Protein AF-A0A4U0H726-F1 (afdb_monomer)

Nearest PDB structures (foldseek):
  2csf-assembly1_A  TM=5.104E-01  e=1.351E+00  Homo sapiens
  1wh6-assembly1_A  TM=4.623E-01  e=2.780E+00  Homo sapiens
  5bu2-assembly1_A  TM=2.686E-01  e=1.678E+00  Legionella pneumophila subsp. pneumop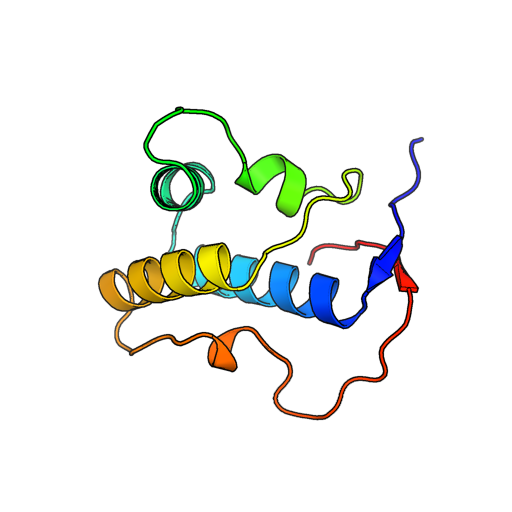hila ATCC 43290
  5bu2-assembly4_D  TM=2.681E-01  e=2.083E+00  Legionella pneumophila subsp. pneumophila ATCC 43290

Foldseek 3Di:
DQFFFWDKPFQLQLLQLLVVLCVVLVHDLQNLVCQQPVPDSDSPNCLCLDRHHHDGDDQVSLQSSQVVSCVRDPDRGDSVSRGDPDDDPIDTDRNDHD

pLDDT: mean 91.69, std 6.98, range [62.59, 97.06]

Solvent-accessible surface area (backbone atoms only — not comparable to full-atom values): 5780 Å² total; per-residue (Å²): 133,86,70,62,38,71,38,45,42,61,56,48,46,29,52,35,42,51,51,51,54,35,55,74,65,70,52,52,64,62,64,53,15,44,64,68,37,73,90,45,96,57,68,58,41,56,42,43,75,31,38,73,42,89,49,70,84,50,71,71,48,40,44,48,48,16,54,52,46,30,77,67,49,97,51,90,49,49,60,71,76,39,49,76,94,55,94,70,80,80,44,79,34,70,38,74,81,114

Secondary structure (DSSP, 8-state):
-PPPPEEEHHHHHHHHHHHHHHHHTT--HHHHHHHH-TT----SHHHHT-TT------HHHHHHHHHHHHHHSSS---GGGGS-SS-PPP-EEE----

Sequence (98 aa):
MRLPIKISSIDLYIINTVRAIRKELKLTQRDVSKVLNPLTDNNILGPIESRYNKETYNDEQLNKVAHLFTKKGNKEYTLKDFYPNKSLTEEFVEKIII

Radius of gyration: 13.28 Å; Cα contacts (8 Å, |Δi|>4): 130; chains: 1; bounding box: 24×36×38 Å

Structure (mmCIF, N/CA/C/O backbone):
data_AF-A0A4U0H726-F1
#
_entry.id   AF-A0A4U0H726-F1
#
loop_
_atom_site.group_PDB
_atom_site.id
_atom_site.type_symbol
_atom_site.label_atom_id
_atom_site.label_alt_id
_atom_site.label_comp_id
_atom_site.label_asym_id
_atom_site.label_entity_id
_atom_site.label_seq_id
_atom_site.pdbx_PDB_ins_code
_atom_site.Cartn_x
_atom_site.Cartn_y
_atom_site.Cartn_z
_atom_site.occupancy
_atom_site.B_iso_or_equiv
_atom_site.auth_seq_id
_atom_site.auth_comp_id
_atom_site.auth_asym_id
_atom_site.auth_atom_id
_atom_site.pdbx_PDB_model_num
ATOM 1 N N . MET A 1 1 ? 3.916 6.111 -26.681 1.00 66.50 1 MET A N 1
ATOM 2 C CA . MET A 1 1 ? 3.239 5.817 -25.395 1.00 66.50 1 MET A CA 1
ATOM 3 C C . MET A 1 1 ? 4.291 5.365 -24.394 1.00 66.50 1 MET A C 1
ATOM 5 O O . MET A 1 1 ? 5.200 4.654 -24.800 1.00 66.50 1 MET A O 1
ATOM 9 N N . ARG A 1 2 ? 4.223 5.805 -23.132 1.00 83.75 2 ARG A N 1
ATOM 10 C CA . ARG A 1 2 ? 5.151 5.344 -22.085 1.00 83.75 2 ARG A CA 1
ATOM 11 C C . ARG A 1 2 ? 4.724 3.943 -21.640 1.00 83.75 2 ARG A C 1
ATOM 13 O O . ARG A 1 2 ? 3.534 3.729 -21.428 1.00 83.75 2 ARG A O 1
ATOM 20 N N . LEU A 1 3 ? 5.665 3.008 -21.536 1.00 87.88 3 LEU A N 1
ATOM 21 C CA . LEU A 1 3 ? 5.379 1.657 -21.048 1.00 87.88 3 LEU A CA 1
ATOM 22 C C . LEU A 1 3 ? 5.246 1.656 -19.514 1.00 87.88 3 LEU A C 1
ATOM 24 O O . LEU A 1 3 ? 5.889 2.488 -18.859 1.00 87.88 3 LEU A O 1
ATOM 28 N N . PRO A 1 4 ? 4.418 0.766 -18.933 1.00 91.81 4 PRO A N 1
ATOM 29 C CA . PRO A 1 4 ? 4.416 0.530 -17.496 1.00 91.81 4 PRO A CA 1
ATOM 30 C C . PRO A 1 4 ? 5.804 0.114 -17.013 1.00 91.81 4 PRO A C 1
ATOM 32 O O . PRO A 1 4 ? 6.554 -0.559 -17.721 1.00 91.81 4 PRO A O 1
ATOM 35 N N . ILE A 1 5 ? 6.145 0.511 -15.794 1.00 95.50 5 ILE A N 1
ATOM 36 C CA . ILE A 1 5 ? 7.363 0.019 -15.154 1.00 95.50 5 ILE A CA 1
ATOM 37 C C . ILE A 1 5 ? 7.145 -1.395 -14.605 1.00 95.50 5 ILE A C 1
ATOM 39 O O . ILE A 1 5 ? 6.004 -1.808 -14.384 1.00 95.50 5 ILE A O 1
ATOM 43 N N . LYS A 1 6 ? 8.238 -2.114 -14.341 1.00 96.31 6 LYS A N 1
ATOM 44 C CA . LYS A 1 6 ? 8.190 -3.401 -13.644 1.00 96.31 6 LYS A CA 1
ATOM 45 C C . LYS A 1 6 ? 8.514 -3.233 -12.159 1.00 96.31 6 LYS A C 1
ATOM 47 O O . LYS A 1 6 ? 9.459 -2.519 -11.831 1.00 96.31 6 LYS A O 1
ATOM 52 N N . ILE A 1 7 ? 7.743 -3.884 -11.292 1.00 96.06 7 ILE A N 1
ATOM 53 C CA . ILE A 1 7 ? 7.932 -3.930 -9.830 1.00 96.06 7 ILE A CA 1
ATOM 54 C C . ILE A 1 7 ? 7.754 -5.366 -9.325 1.00 96.06 7 ILE A C 1
ATOM 56 O O . ILE A 1 7 ? 7.284 -6.213 -10.084 1.00 96.06 7 ILE A O 1
ATOM 60 N N . SER A 1 8 ? 8.106 -5.637 -8.066 1.00 95.75 8 SER A N 1
ATOM 61 C CA . SER A 1 8 ? 7.832 -6.941 -7.454 1.00 95.75 8 SER A CA 1
ATOM 62 C C . SER A 1 8 ? 6.330 -7.247 -7.489 1.00 95.75 8 SER A C 1
ATOM 64 O O . SER A 1 8 ? 5.488 -6.369 -7.273 1.00 95.75 8 SER A O 1
ATOM 66 N N . SER A 1 9 ? 5.981 -8.502 -7.757 1.00 95.44 9 SER A N 1
ATOM 67 C CA . SER A 1 9 ? 4.611 -9.016 -7.700 1.00 95.44 9 SER A CA 1
ATOM 68 C C . SER A 1 9 ? 3.978 -8.792 -6.323 1.00 95.44 9 SER A C 1
ATOM 70 O O . SER A 1 9 ? 2.781 -8.513 -6.234 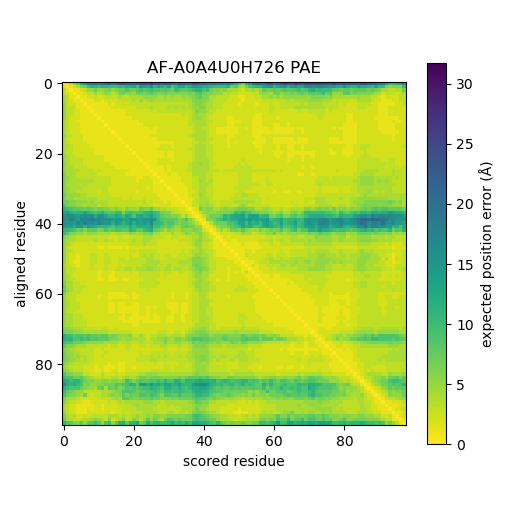1.00 95.44 9 SER A O 1
ATOM 72 N N . ILE A 1 10 ? 4.789 -8.816 -5.259 1.00 95.44 10 ILE A N 1
ATOM 73 C CA . ILE A 1 10 ? 4.372 -8.508 -3.887 1.00 95.44 10 ILE A CA 1
ATOM 74 C C . ILE A 1 10 ? 4.035 -7.020 -3.752 1.00 95.44 10 ILE A C 1
ATOM 76 O O . ILE A 1 10 ? 2.960 -6.683 -3.260 1.00 95.44 10 ILE A O 1
ATOM 80 N N . ASP A 1 11 ? 4.893 -6.127 -4.249 1.00 96.19 11 ASP A N 1
ATOM 81 C CA . ASP A 1 11 ? 4.626 -4.683 -4.229 1.00 96.19 11 ASP A CA 1
ATOM 82 C C . ASP A 1 11 ? 3.349 -4.336 -5.000 1.00 96.19 11 ASP A C 1
ATOM 84 O O . ASP A 1 11 ? 2.532 -3.533 -4.542 1.00 96.19 11 ASP A O 1
ATOM 88 N N . LEU A 1 12 ? 3.144 -4.957 -6.167 1.00 96.12 12 LEU A N 1
ATOM 89 C CA . LEU A 1 12 ? 1.928 -4.755 -6.949 1.00 96.12 12 LEU A CA 1
ATOM 90 C C . LEU A 1 12 ? 0.687 -5.226 -6.184 1.00 96.12 12 LEU A C 1
ATOM 92 O O . LEU A 1 12 ? -0.327 -4.523 -6.167 1.00 96.12 12 LEU A O 1
ATOM 96 N N . TYR A 1 13 ? 0.772 -6.389 -5.533 1.00 96.12 13 TYR A N 1
ATOM 97 C CA . TYR A 1 13 ? -0.299 -6.908 -4.688 1.00 96.12 13 TYR A CA 1
ATOM 98 C C . TYR A 1 13 ? -0.638 -5.934 -3.557 1.00 96.12 13 TYR A C 1
ATOM 100 O O . TYR A 1 13 ? -1.811 -5.611 -3.358 1.00 96.12 13 TYR A O 1
ATOM 108 N N . ILE A 1 14 ? 0.375 -5.419 -2.855 1.00 96.69 14 ILE A N 1
ATOM 109 C CA . ILE A 1 14 ? 0.202 -4.453 -1.764 1.00 96.69 14 ILE A CA 1
ATOM 110 C C . ILE A 1 14 ? -0.489 -3.190 -2.283 1.00 96.69 14 ILE A C 1
ATOM 112 O O . ILE A 1 14 ? -1.482 -2.751 -1.703 1.00 96.69 14 ILE A O 1
ATOM 116 N N . ILE A 1 15 ? -0.022 -2.623 -3.401 1.00 96.75 15 ILE A N 1
ATOM 117 C CA . ILE A 1 15 ? -0.607 -1.407 -3.986 1.00 96.75 15 ILE A CA 1
ATOM 118 C C . ILE A 1 15 ? -2.080 -1.621 -4.341 1.00 96.75 15 ILE A C 1
ATOM 120 O O . ILE A 1 15 ? -2.923 -0.790 -3.992 1.00 96.75 15 ILE A O 1
ATOM 124 N N . ASN A 1 16 ? -2.404 -2.738 -4.995 1.00 96.44 16 ASN A N 1
ATOM 125 C CA . ASN A 1 16 ? -3.780 -3.064 -5.367 1.00 96.44 16 ASN A CA 1
ATOM 126 C C . ASN A 1 16 ? -4.662 -3.294 -4.134 1.00 96.44 16 ASN A C 1
ATOM 128 O O . ASN A 1 16 ? -5.785 -2.792 -4.081 1.00 96.44 16 ASN A O 1
ATOM 132 N N . THR A 1 17 ? -4.140 -3.970 -3.111 1.00 96.44 17 THR A N 1
ATOM 133 C CA . THR A 1 17 ? -4.866 -4.239 -1.862 1.00 96.44 17 THR A CA 1
ATOM 134 C C . THR A 1 17 ? -5.161 -2.949 -1.101 1.00 96.44 17 THR A C 1
ATOM 136 O O . THR A 1 17 ? -6.311 -2.681 -0.746 1.00 96.44 17 THR A O 1
ATOM 139 N N . VAL A 1 18 ? -4.156 -2.086 -0.920 1.00 96.44 18 VAL A N 1
ATOM 140 C CA . VAL A 1 18 ? -4.331 -0.784 -0.261 1.00 96.44 18 VAL A CA 1
ATOM 141 C C . VAL A 1 18 ? -5.326 0.086 -1.031 1.00 96.44 18 VAL A C 1
ATOM 143 O O . VAL A 1 18 ? -6.209 0.696 -0.424 1.00 96.44 18 VAL A O 1
ATOM 146 N N . ARG A 1 19 ? -5.234 0.124 -2.365 1.00 96.12 19 ARG A N 1
ATOM 147 C CA . ARG A 1 19 ? -6.163 0.875 -3.219 1.00 96.12 19 ARG A CA 1
ATOM 148 C C . ARG A 1 19 ? -7.597 0.361 -3.103 1.00 96.12 19 ARG A C 1
ATOM 150 O O . ARG A 1 19 ? -8.507 1.185 -2.999 1.00 96.12 19 ARG A O 1
ATOM 157 N N . ALA A 1 20 ? -7.802 -0.954 -3.111 1.00 95.75 20 ALA A N 1
ATOM 158 C CA . ALA A 1 20 ? -9.123 -1.562 -2.984 1.00 95.75 20 ALA A CA 1
ATOM 159 C C . ALA A 1 20 ? -9.788 -1.172 -1.655 1.00 95.75 20 ALA A C 1
ATOM 161 O O . ALA A 1 20 ? -10.876 -0.595 -1.662 1.00 95.75 20 ALA A O 1
ATOM 162 N N . ILE A 1 21 ? -9.082 -1.357 -0.533 1.00 96.06 21 ILE A N 1
ATOM 163 C CA . ILE A 1 21 ? -9.580 -0.989 0.803 1.00 96.06 21 ILE A CA 1
ATOM 164 C C . ILE A 1 21 ? -9.844 0.520 0.885 1.00 96.06 21 ILE A C 1
ATOM 166 O O . ILE A 1 21 ? -10.887 0.960 1.365 1.00 96.06 21 ILE A O 1
ATOM 170 N N . ARG A 1 22 ? -8.932 1.349 0.359 1.00 95.50 22 ARG A N 1
ATOM 171 C CA . ARG A 1 22 ? -9.103 2.809 0.318 1.00 95.50 22 ARG A CA 1
ATOM 172 C C . ARG A 1 22 ? -10.393 3.209 -0.401 1.00 95.50 22 ARG A C 1
ATOM 174 O O . ARG A 1 22 ? -11.087 4.122 0.048 1.00 95.50 22 ARG A O 1
ATOM 181 N N . LYS A 1 23 ? -10.702 2.557 -1.526 1.00 95.50 23 LYS A N 1
ATOM 182 C CA . LYS A 1 23 ? -11.922 2.803 -2.305 1.00 95.50 23 LYS A CA 1
ATOM 183 C C . LYS A 1 23 ? -13.173 2.331 -1.567 1.00 95.50 23 LYS A C 1
ATOM 185 O O . LYS A 1 23 ? -14.152 3.073 -1.560 1.00 95.50 23 LYS A O 1
ATOM 190 N N . GLU A 1 24 ? -13.121 1.175 -0.909 1.00 96.00 24 GLU A N 1
ATOM 191 C CA . GLU A 1 24 ? -14.205 0.657 -0.064 1.00 96.00 24 GLU A CA 1
ATOM 192 C C . GLU A 1 24 ? -14.542 1.625 1.082 1.00 96.00 24 GLU A C 1
ATOM 194 O O . GLU A 1 24 ? -15.701 1.988 1.280 1.00 96.00 24 GLU A O 1
ATOM 199 N N . LEU A 1 25 ? -13.516 2.153 1.756 1.00 95.94 25 LEU A N 1
ATOM 200 C CA . LEU A 1 25 ? -13.648 3.145 2.828 1.00 95.94 25 LEU A CA 1
ATOM 201 C C . LEU A 1 25 ? -13.945 4.571 2.325 1.00 95.94 25 LEU A C 1
ATOM 203 O O . LEU A 1 25 ? -13.983 5.509 3.121 1.00 95.94 25 LEU A O 1
ATOM 207 N N . LYS A 1 26 ? -14.145 4.757 1.011 1.00 96.38 26 LYS A N 1
ATOM 208 C CA . LYS A 1 26 ? -14.413 6.053 0.358 1.00 96.38 26 LYS A CA 1
ATOM 209 C C . LYS A 1 26 ? -13.362 7.131 0.666 1.00 96.38 26 LYS A C 1
ATOM 211 O O . LYS A 1 26 ? -13.673 8.320 0.691 1.00 96.38 26 LYS A O 1
ATOM 216 N N . LEU A 1 27 ? -12.107 6.726 0.865 1.00 94.56 27 LEU A N 1
ATOM 217 C CA . LEU A 1 27 ? -10.989 7.627 1.137 1.00 94.56 27 LEU A CA 1
ATOM 218 C C . LEU A 1 27 ? -10.365 8.142 -0.166 1.00 94.56 27 LEU A C 1
ATOM 220 O O . LEU A 1 27 ? -10.107 7.398 -1.125 1.00 94.56 27 LEU A O 1
ATOM 224 N N . THR A 1 28 ? -10.077 9.439 -0.206 1.00 92.75 28 THR A N 1
ATOM 225 C CA . THR A 1 28 ? -9.392 10.056 -1.343 1.00 92.75 28 THR A CA 1
ATOM 226 C C . THR A 1 28 ? -7.893 9.763 -1.301 1.00 92.75 28 THR A C 1
ATOM 228 O O . THR A 1 28 ? -7.337 9.364 -0.276 1.00 92.75 28 THR A O 1
ATOM 231 N N . GLN A 1 29 ? -7.199 9.990 -2.420 1.00 91.00 29 GLN A N 1
ATOM 232 C CA . GLN A 1 29 ? -5.737 9.898 -2.417 1.00 91.00 29 GLN A CA 1
ATOM 233 C C . GLN A 1 29 ? -5.091 10.940 -1.485 1.00 91.00 29 GLN A C 1
ATOM 235 O O . GLN A 1 29 ? -4.030 10.693 -0.909 1.00 91.00 29 GLN A O 1
ATOM 240 N N . ARG A 1 30 ? -5.751 12.092 -1.305 1.00 90.31 30 ARG A N 1
ATOM 241 C CA . ARG A 1 30 ? -5.293 13.164 -0.418 1.00 90.31 30 ARG A CA 1
ATOM 242 C C . ARG A 1 30 ? -5.378 12.759 1.050 1.00 90.31 30 ARG A C 1
ATOM 244 O O . ARG A 1 30 ? -4.448 13.044 1.795 1.00 90.31 30 ARG A O 1
ATOM 251 N N . ASP A 1 31 ? -6.442 12.065 1.450 1.00 91.81 31 ASP A N 1
ATOM 252 C CA . ASP A 1 31 ? -6.614 11.609 2.838 1.00 91.81 31 ASP A CA 1
ATOM 253 C C . ASP A 1 31 ? -5.477 10.681 3.264 1.00 91.81 31 ASP A C 1
ATOM 255 O O . ASP A 1 31 ? -4.904 10.846 4.339 1.00 91.81 31 ASP A O 1
ATOM 259 N N . VAL A 1 32 ? -5.098 9.752 2.385 1.00 92.88 32 VAL A N 1
ATOM 260 C CA . VAL A 1 32 ? -3.974 8.846 2.641 1.00 92.88 32 VAL A CA 1
ATOM 261 C C . VAL A 1 32 ? -2.638 9.586 2.569 1.00 92.88 32 VAL A C 1
ATOM 263 O O . VAL A 1 32 ? -1.805 9.411 3.454 1.00 92.88 32 VAL A O 1
ATOM 266 N N . SER A 1 33 ? -2.440 10.467 1.581 1.00 91.75 33 SER A N 1
ATOM 267 C CA . SER A 1 33 ? -1.189 11.235 1.447 1.00 91.75 33 SER A CA 1
ATOM 268 C C . SER A 1 33 ? -0.885 12.081 2.689 1.00 91.75 33 SER A C 1
ATOM 270 O O . SER A 1 33 ? 0.255 12.085 3.147 1.00 91.75 33 SER A O 1
ATOM 272 N N . LYS A 1 34 ? -1.905 12.710 3.293 1.00 90.31 34 LYS A N 1
ATOM 273 C CA . LYS A 1 34 ? -1.768 13.485 4.541 1.00 90.31 34 LYS A CA 1
ATOM 274 C C . LYS A 1 34 ? -1.255 12.654 5.715 1.00 90.31 34 LYS A C 1
ATOM 276 O O . LYS A 1 34 ? -0.540 13.173 6.564 1.00 90.31 34 LYS A O 1
ATOM 281 N N . VAL A 1 35 ? -1.632 11.379 5.782 1.00 90.88 35 VAL A N 1
ATOM 282 C CA . VAL A 1 35 ? -1.187 10.476 6.851 1.00 90.88 35 VAL A CA 1
ATOM 283 C C . VAL A 1 35 ? 0.221 9.945 6.578 1.00 90.88 35 VAL A C 1
ATOM 285 O O . VAL A 1 35 ? 0.998 9.764 7.513 1.00 90.88 35 VAL A O 1
ATOM 288 N N . LEU A 1 36 ? 0.578 9.734 5.309 1.00 89.56 36 LEU A N 1
ATOM 289 C CA . LEU A 1 36 ? 1.917 9.284 4.924 1.00 89.56 36 LEU A CA 1
ATOM 290 C C . LEU A 1 36 ? 2.984 10.366 5.121 1.00 89.56 36 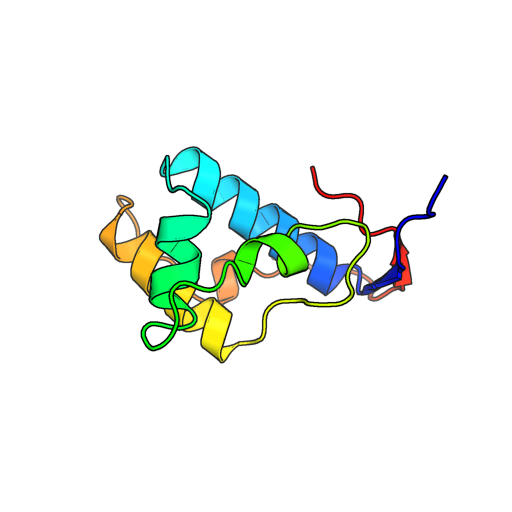LEU A C 1
ATOM 292 O O . LEU A 1 36 ? 4.085 10.053 5.572 1.00 89.56 36 LEU A O 1
ATOM 296 N N . ASN A 1 37 ? 2.661 11.622 4.808 1.00 85.19 37 ASN A N 1
ATOM 297 C CA . ASN A 1 37 ? 3.545 12.759 5.038 1.00 85.19 37 ASN A CA 1
ATOM 298 C C . ASN A 1 37 ? 2.745 13.999 5.471 1.00 85.19 37 ASN A C 1
ATOM 300 O O . ASN A 1 37 ? 2.297 14.771 4.623 1.00 85.19 37 ASN A O 1
ATOM 304 N N . PRO A 1 38 ? 2.583 14.225 6.785 1.00 74.50 38 PRO A N 1
ATOM 305 C CA . PRO A 1 38 ? 1.801 15.347 7.299 1.00 74.50 38 PRO A CA 1
ATOM 306 C C . PRO A 1 38 ? 2.481 16.710 7.107 1.00 74.50 38 PRO A C 1
ATOM 308 O O . PRO A 1 38 ? 1.822 17.737 7.239 1.00 74.50 38 PRO A O 1
ATOM 311 N N . LEU A 1 39 ? 3.785 16.737 6.803 1.00 70.44 39 LEU A N 1
ATOM 312 C CA . LEU A 1 39 ? 4.573 17.970 6.699 1.00 70.44 39 LEU A CA 1
ATOM 313 C C . LEU A 1 39 ? 4.479 18.634 5.320 1.00 70.44 39 LEU A C 1
ATOM 315 O O . LEU A 1 39 ? 4.906 19.774 5.158 1.00 70.44 39 LEU A O 1
ATOM 319 N N . THR A 1 40 ? 3.931 17.942 4.319 1.00 62.59 40 THR A N 1
ATOM 320 C CA . THR A 1 40 ? 3.804 18.466 2.954 1.00 62.59 40 THR A CA 1
ATOM 321 C C . THR A 1 40 ? 2.447 18.087 2.372 1.00 62.59 40 THR A C 1
ATOM 323 O O . THR A 1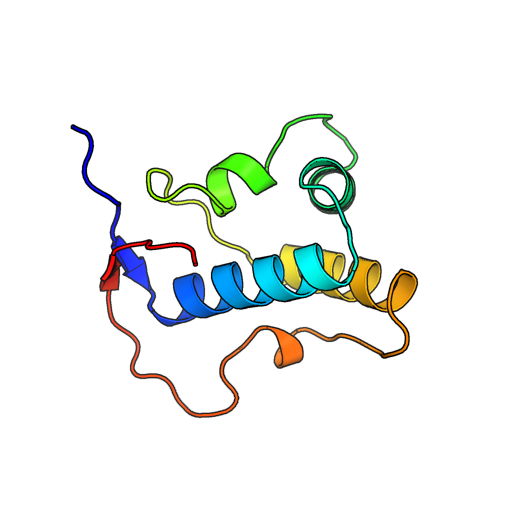 40 ? 2.078 16.920 2.433 1.00 62.59 40 THR A O 1
ATOM 326 N N . ASP A 1 41 ? 1.743 19.008 1.706 1.00 65.19 41 ASP A N 1
ATOM 327 C CA . ASP A 1 41 ? 0.500 18.694 0.960 1.00 65.19 41 ASP A CA 1
ATOM 328 C C . ASP A 1 41 ? 0.801 17.984 -0.387 1.00 65.19 41 ASP A C 1
ATOM 330 O O . ASP A 1 41 ? 0.016 18.023 -1.334 1.00 65.19 41 ASP A O 1
ATOM 334 N N . ASN A 1 42 ? 1.972 17.341 -0.493 1.00 74.50 42 ASN A N 1
ATOM 335 C CA . ASN A 1 42 ? 2.420 16.638 -1.686 1.00 74.50 42 ASN A CA 1
ATOM 336 C C . ASN A 1 42 ? 1.647 15.325 -1.851 1.00 74.50 42 ASN A C 1
ATOM 338 O O . ASN A 1 42 ? 1.543 14.508 -0.934 1.00 74.50 42 ASN A O 1
ATOM 342 N N . ASN A 1 43 ? 1.146 15.089 -3.062 1.00 80.19 43 ASN A N 1
ATOM 343 C CA . ASN A 1 43 ? 0.457 13.855 -3.422 1.00 80.19 43 ASN A CA 1
ATOM 344 C C . ASN A 1 43 ? 1.457 12.697 -3.585 1.00 80.19 43 ASN A C 1
ATOM 346 O O . ASN A 1 43 ? 1.862 12.384 -4.700 1.00 80.19 43 ASN A O 1
ATOM 350 N N . ILE A 1 44 ? 1.857 12.065 -2.480 1.00 86.50 44 ILE A N 1
ATOM 351 C CA . ILE A 1 44 ? 2.759 10.895 -2.473 1.00 86.50 44 ILE A CA 1
ATOM 352 C C . ILE A 1 44 ? 2.038 9.641 -2.971 1.00 86.50 44 ILE A C 1
ATOM 354 O O . ILE A 1 44 ? 2.645 8.772 -3.598 1.00 86.50 44 ILE A O 1
ATOM 358 N N . LEU A 1 45 ? 0.727 9.553 -2.739 1.00 90.25 45 LEU A N 1
ATOM 359 C CA . LEU A 1 45 ? -0.038 8.395 -3.175 1.00 90.25 45 LEU A CA 1
ATOM 360 C C . LEU A 1 45 ? -0.188 8.336 -4.702 1.00 90.25 45 LEU A C 1
ATOM 362 O O . LEU A 1 45 ? -0.264 7.249 -5.262 1.00 90.25 45 LEU A O 1
ATOM 366 N N . GLY A 1 46 ? -0.189 9.482 -5.387 1.00 90.00 46 GLY A N 1
ATOM 367 C CA . GLY A 1 46 ? -0.238 9.554 -6.848 1.00 90.00 46 GLY A CA 1
ATOM 368 C C . GLY A 1 46 ? 0.890 8.765 -7.530 1.00 90.00 46 GLY A C 1
ATOM 369 O O . GLY A 1 46 ? 0.594 7.910 -8.362 1.00 90.00 46 GLY A O 1
ATOM 370 N N . PRO A 1 47 ? 2.171 9.003 -7.189 1.00 91.81 47 PRO A N 1
ATOM 371 C CA . PRO A 1 47 ? 3.287 8.204 -7.681 1.00 91.81 47 PRO A CA 1
ATOM 372 C C . PRO A 1 47 ? 3.215 6.719 -7.318 1.00 91.81 47 PRO A C 1
ATOM 374 O O . PRO A 1 47 ? 3.429 5.879 -8.193 1.00 91.81 47 PRO A O 1
ATOM 377 N N . ILE A 1 48 ? 2.832 6.384 -6.082 1.00 94.12 48 ILE A N 1
ATOM 378 C CA . ILE A 1 48 ? 2.683 4.984 -5.657 1.00 94.12 48 ILE A CA 1
ATOM 379 C C . ILE A 1 48 ? 1.599 4.280 -6.483 1.00 94.12 48 ILE A C 1
ATOM 381 O O . ILE A 1 48 ? 1.824 3.191 -7.002 1.00 94.12 48 ILE A O 1
ATOM 385 N N . GLU A 1 49 ? 0.455 4.925 -6.710 1.00 92.81 49 GLU A N 1
ATOM 386 C CA . GLU A 1 49 ? -0.636 4.383 -7.525 1.00 92.81 49 GLU A CA 1
ATOM 387 C C . GLU A 1 49 ? -0.494 4.681 -9.037 1.00 92.81 49 GLU A C 1
ATOM 389 O O . GLU A 1 49 ? -1.448 4.528 -9.807 1.00 92.81 49 GLU A O 1
ATOM 394 N N . SER A 1 50 ? 0.687 5.100 -9.496 1.00 92.19 50 SER A N 1
ATOM 395 C CA . SER A 1 50 ? 0.978 5.310 -10.914 1.00 92.19 50 SER A CA 1
ATOM 396 C C . SER A 1 50 ? 1.683 4.098 -11.503 1.00 92.19 50 SER A C 1
ATOM 398 O O . SER A 1 50 ? 2.722 3.669 -11.006 1.00 92.19 50 SER A O 1
ATOM 400 N N . ARG A 1 51 ? 1.194 3.614 -12.649 1.00 94.12 51 ARG A N 1
ATOM 401 C CA . ARG A 1 51 ? 1.858 2.557 -13.436 1.00 94.12 51 ARG A CA 1
ATOM 402 C C . ARG A 1 51 ? 3.226 2.959 -14.005 1.00 94.12 51 ARG A C 1
ATOM 404 O O . ARG A 1 51 ? 3.943 2.119 -14.537 1.00 94.12 51 ARG A O 1
ATOM 411 N N . TYR A 1 52 ? 3.564 4.249 -13.958 1.00 94.19 52 TYR A N 1
ATOM 412 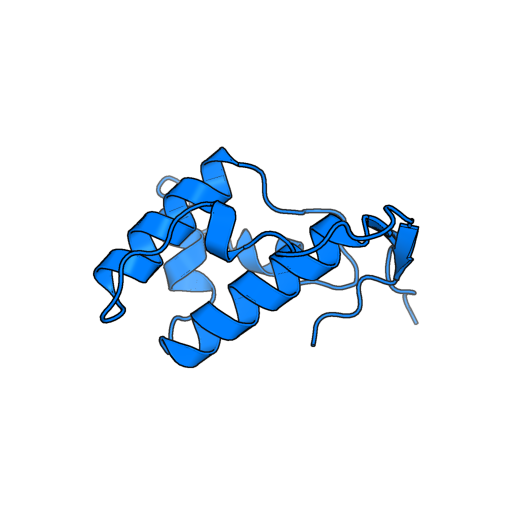C CA . TYR A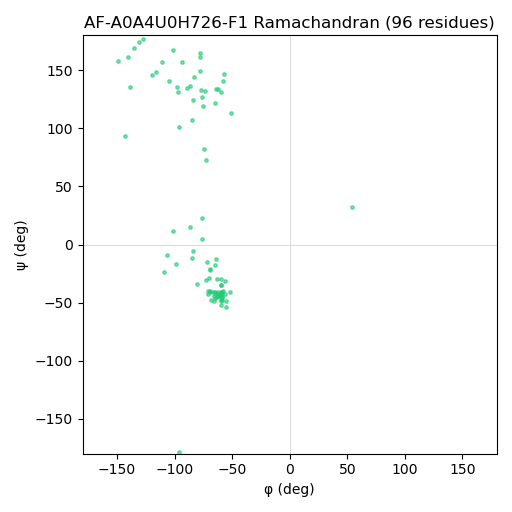 1 52 ? 4.753 4.815 -14.602 1.00 94.19 52 TYR A CA 1
ATOM 413 C C . TYR A 1 52 ? 5.866 5.198 -13.627 1.00 94.19 52 TYR A C 1
ATOM 415 O O . TYR A 1 52 ? 6.960 5.543 -14.080 1.00 94.19 52 TYR A O 1
ATOM 423 N N . ASN A 1 53 ? 5.590 5.166 -12.321 1.00 93.81 53 ASN A N 1
ATOM 424 C CA . ASN A 1 53 ? 6.538 5.583 -11.295 1.00 93.81 53 ASN A CA 1
ATOM 425 C C . ASN A 1 53 ? 6.846 4.420 -10.344 1.00 93.81 53 ASN A C 1
ATOM 427 O O . ASN A 1 53 ? 5.985 3.572 -10.099 1.00 93.81 53 ASN A O 1
ATOM 431 N N . LYS A 1 54 ? 8.093 4.368 -9.865 1.00 93.19 54 LYS A N 1
ATOM 432 C CA . LYS A 1 54 ? 8.693 3.220 -9.155 1.00 93.19 54 LYS A CA 1
ATOM 433 C C . LYS A 1 54 ? 8.386 3.160 -7.671 1.00 93.19 54 LYS A C 1
ATOM 435 O O . LYS A 1 54 ? 8.776 2.205 -7.018 1.00 93.19 54 LYS A O 1
ATOM 440 N N . GLU A 1 55 ? 7.726 4.177 -7.145 1.00 94.75 55 GLU A N 1
ATOM 441 C CA . GLU A 1 55 ? 7.395 4.272 -5.738 1.00 94.75 55 GLU A CA 1
ATOM 442 C C . GLU A 1 55 ? 6.432 3.144 -5.359 1.00 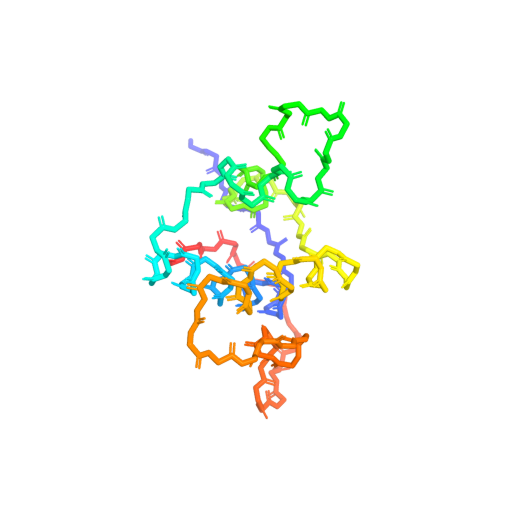94.75 55 GLU A C 1
ATOM 444 O O . GLU A 1 55 ? 5.451 2.859 -6.058 1.00 94.75 55 GLU A O 1
ATOM 449 N N . THR A 1 56 ? 6.749 2.506 -4.241 1.00 95.06 56 THR A N 1
ATOM 450 C CA . THR A 1 56 ? 5.966 1.469 -3.575 1.00 95.06 56 THR A CA 1
ATOM 451 C C . THR A 1 56 ? 5.791 1.872 -2.111 1.00 95.06 56 THR A C 1
ATOM 453 O O . THR A 1 56 ? 6.277 2.926 -1.685 1.00 95.06 56 THR A O 1
ATOM 456 N N . TYR A 1 57 ? 5.048 1.073 -1.350 1.00 94.94 57 TYR A N 1
ATOM 457 C CA . TYR A 1 57 ? 4.935 1.283 0.086 1.00 94.94 57 TYR A CA 1
ATOM 458 C C . TYR A 1 57 ? 6.111 0.651 0.821 1.00 94.94 57 TYR A C 1
ATOM 460 O O . TYR A 1 57 ? 6.552 -0.435 0.467 1.00 94.94 57 TYR A O 1
ATOM 468 N N . ASN A 1 58 ? 6.557 1.297 1.893 1.00 94.06 58 ASN A N 1
ATOM 469 C CA . ASN A 1 58 ? 7.358 0.642 2.925 1.00 94.06 58 ASN A CA 1
ATOM 470 C C . ASN A 1 58 ? 6.502 0.303 4.158 1.00 94.06 58 ASN A C 1
ATOM 472 O O . ASN A 1 58 ? 5.394 0.819 4.323 1.00 94.06 58 ASN A O 1
ATOM 476 N N . ASP A 1 59 ? 7.033 -0.523 5.055 1.00 93.56 59 ASP A N 1
ATOM 477 C CA . ASP A 1 59 ? 6.317 -0.999 6.246 1.00 93.56 59 ASP A CA 1
ATOM 478 C C . ASP A 1 59 ? 5.859 0.133 7.178 1.00 93.56 59 ASP A C 1
ATOM 480 O O . ASP A 1 59 ? 4.788 0.059 7.779 1.00 93.56 59 ASP A O 1
ATOM 484 N N . GLU A 1 60 ? 6.632 1.215 7.297 1.00 94.31 60 GLU A N 1
ATOM 485 C CA . GLU A 1 60 ? 6.244 2.378 8.103 1.00 94.31 60 GLU A CA 1
ATOM 486 C C . GLU A 1 60 ? 5.008 3.071 7.507 1.00 94.31 60 GLU A C 1
ATOM 488 O O . GLU A 1 60 ? 4.055 3.410 8.214 1.00 94.31 60 GLU A O 1
ATOM 493 N N . GLN A 1 61 ? 4.993 3.247 6.186 1.00 95.19 61 GLN A N 1
ATOM 494 C CA . GLN A 1 61 ? 3.860 3.794 5.451 1.00 95.19 61 GLN A CA 1
ATOM 495 C C . GLN A 1 61 ? 2.646 2.865 5.543 1.00 95.19 61 GLN A C 1
ATOM 497 O O . GLN A 1 61 ? 1.540 3.349 5.781 1.00 95.19 61 GLN A O 1
ATOM 502 N N . LEU A 1 62 ? 2.838 1.548 5.423 1.00 96.62 62 LEU A N 1
ATOM 503 C CA . LEU A 1 62 ? 1.764 0.565 5.585 1.00 96.62 62 LEU A CA 1
ATOM 504 C C . LEU A 1 62 ? 1.169 0.603 6.992 1.00 96.62 62 LEU A C 1
ATOM 506 O O . LEU A 1 62 ? -0.050 0.627 7.122 1.00 96.62 62 LEU A O 1
ATOM 510 N N . ASN A 1 63 ? 1.984 0.711 8.042 1.00 96.50 63 ASN A N 1
ATOM 511 C CA . ASN A 1 63 ? 1.485 0.874 9.412 1.00 96.50 63 ASN A CA 1
ATOM 512 C C . ASN A 1 63 ? 0.608 2.126 9.557 1.00 96.50 63 ASN A C 1
ATOM 514 O O . ASN A 1 63 ? -0.482 2.078 10.130 1.00 96.50 63 ASN A O 1
ATOM 518 N N . LYS A 1 64 ? 1.044 3.256 8.993 1.00 95.75 64 LYS A N 1
ATOM 519 C CA . LYS A 1 64 ? 0.264 4.503 9.006 1.00 95.75 64 LYS A CA 1
ATOM 520 C C . LYS A 1 64 ? -1.065 4.354 8.252 1.00 95.75 64 LYS A C 1
ATOM 522 O O . LYS A 1 64 ? -2.097 4.833 8.726 1.00 95.75 64 LYS A O 1
ATOM 527 N N . VAL A 1 65 ? -1.054 3.664 7.110 1.00 96.12 65 VAL A N 1
ATOM 528 C CA . VAL A 1 65 ? -2.260 3.347 6.327 1.00 96.12 65 VAL A CA 1
ATOM 529 C C . VAL A 1 65 ? -3.198 2.425 7.107 1.00 96.12 65 VAL A C 1
ATOM 531 O O . VAL A 1 65 ? -4.387 2.724 7.190 1.00 96.12 65 VAL A O 1
ATOM 534 N N . ALA A 1 66 ? -2.678 1.369 7.737 1.00 97.00 66 ALA A N 1
ATOM 535 C CA . ALA A 1 66 ? -3.441 0.473 8.604 1.00 97.00 66 ALA A CA 1
ATOM 536 C C . ALA A 1 66 ? -4.139 1.250 9.724 1.00 97.00 66 ALA A C 1
ATOM 538 O O . ALA A 1 66 ? -5.352 1.142 9.881 1.00 97.00 66 ALA A O 1
ATOM 539 N N . HIS A 1 67 ? -3.423 2.127 10.433 1.00 96.31 67 HIS A N 1
ATOM 540 C CA . HIS A 1 67 ? -4.030 2.970 11.465 1.00 96.31 67 HIS A CA 1
ATOM 541 C C . HIS A 1 67 ? -5.137 3.884 10.926 1.00 96.31 67 HIS A C 1
ATOM 543 O O . HIS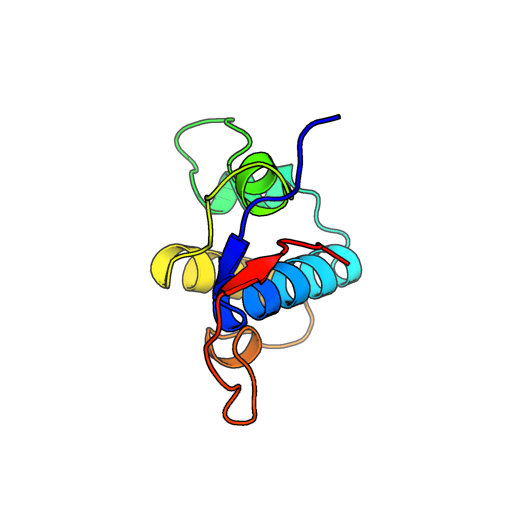 A 1 67 ? -6.168 4.050 11.582 1.00 96.31 67 HIS A O 1
ATOM 549 N N . LEU A 1 68 ? -4.953 4.484 9.745 1.00 96.12 68 LEU A N 1
ATOM 550 C CA . LEU A 1 68 ? -5.998 5.286 9.106 1.00 96.12 68 LEU A CA 1
ATOM 551 C C . LEU A 1 68 ? -7.223 4.432 8.758 1.00 96.12 68 LEU A C 1
ATOM 553 O O . LEU A 1 68 ? -8.349 4.850 9.024 1.00 96.12 68 LEU A O 1
ATOM 557 N N . PHE A 1 69 ? -7.014 3.249 8.183 1.00 97.06 69 PHE A N 1
ATOM 558 C CA . PHE A 1 69 ? -8.093 2.347 7.792 1.00 97.06 69 PHE A CA 1
ATOM 559 C C . PHE A 1 69 ? -8.845 1.809 9.006 1.00 97.06 69 PHE A C 1
ATOM 561 O O . PHE A 1 69 ? -10.069 1.837 8.994 1.00 97.06 69 PHE A O 1
ATOM 568 N N . THR A 1 70 ? -8.157 1.459 10.094 1.00 96.88 70 THR A N 1
ATOM 569 C CA . THR A 1 70 ? -8.784 1.080 11.372 1.00 96.88 70 THR A CA 1
ATOM 570 C C . THR A 1 70 ? -9.658 2.197 11.932 1.00 96.88 70 THR A C 1
ATOM 572 O O . THR A 1 70 ? -10.763 1.945 12.392 1.00 96.88 70 THR A O 1
ATOM 575 N N . LYS A 1 71 ? -9.216 3.460 11.847 1.00 95.31 71 LYS A N 1
ATOM 576 C CA . LYS A 1 71 ? -10.012 4.614 12.308 1.00 95.31 71 LYS A CA 1
ATOM 577 C C . LYS A 1 71 ? -11.248 4.898 11.450 1.00 95.31 71 LYS A C 1
ATOM 579 O O . LYS A 1 71 ? -12.127 5.637 11.889 1.00 95.31 71 LYS A O 1
ATOM 584 N N . LYS A 1 72 ? -11.272 4.424 10.204 1.00 95.38 72 LYS A N 1
ATOM 585 C CA . LYS A 1 72 ? -12.317 4.736 9.216 1.00 95.38 72 LYS A CA 1
ATOM 586 C C . LYS A 1 72 ? -13.228 3.556 8.902 1.00 95.38 72 LYS A C 1
ATOM 588 O O . LYS A 1 72 ? -14.343 3.776 8.442 1.00 95.38 72 LYS A O 1
ATOM 593 N N . GLY A 1 73 ? -12.751 2.339 9.117 1.00 92.44 73 GLY A N 1
ATOM 594 C CA . GLY A 1 73 ? -13.494 1.105 8.937 1.00 92.44 73 GLY A CA 1
ATOM 595 C C . GLY A 1 73 ? -14.098 0.591 10.238 1.00 92.44 73 GLY A C 1
ATOM 596 O O . GLY A 1 73 ? -13.949 1.181 11.302 1.00 92.44 73 GLY A O 1
ATOM 597 N N . ASN A 1 74 ? -14.757 -0.560 10.128 1.00 90.00 74 ASN A N 1
ATOM 598 C CA . ASN A 1 74 ? -15.415 -1.243 11.246 1.00 90.00 74 ASN A CA 1
ATOM 599 C C . ASN A 1 74 ? -14.593 -2.428 11.783 1.00 90.00 74 ASN A C 1
ATOM 601 O O . ASN A 1 74 ? -15.118 -3.261 12.517 1.00 90.00 74 ASN A O 1
ATOM 605 N N . LYS A 1 75 ? -13.327 -2.546 11.369 1.00 94.50 75 LYS A N 1
ATOM 606 C CA . LYS A 1 75 ? -12.406 -3.600 11.799 1.00 94.50 75 LYS A CA 1
ATOM 607 C C . LYS A 1 75 ? -11.007 -3.041 12.010 1.00 94.50 75 LYS A C 1
ATOM 609 O O . LYS A 1 75 ? -10.665 -1.987 11.472 1.00 94.50 75 LYS A O 1
ATOM 614 N N . GLU A 1 76 ? -10.202 -3.788 12.747 1.00 96.19 76 GLU A N 1
ATOM 615 C CA . GLU A 1 76 ? -8.774 -3.533 12.865 1.00 96.19 76 GLU A CA 1
ATOM 616 C C . GLU A 1 76 ? -8.050 -3.992 11.594 1.00 96.19 76 GLU A C 1
ATOM 618 O O . GLU A 1 76 ? -8.228 -5.118 11.133 1.00 96.19 76 GLU A O 1
ATOM 623 N N . TYR A 1 77 ? -7.267 -3.085 11.016 1.00 96.25 77 TYR A N 1
ATOM 624 C CA . TYR A 1 77 ? -6.321 -3.345 9.941 1.00 96.25 77 TYR A CA 1
ATOM 625 C C . TYR A 1 77 ? -4.904 -3.333 10.511 1.00 96.25 77 TYR A C 1
ATOM 627 O O . TYR A 1 77 ? -4.550 -2.484 11.333 1.00 96.25 77 TYR A O 1
ATOM 635 N N . THR A 1 78 ? -4.083 -4.249 10.019 1.00 95.88 78 THR A N 1
ATOM 636 C CA . THR A 1 78 ? -2.672 -4.431 10.361 1.00 95.88 78 THR A CA 1
ATOM 637 C C . THR A 1 78 ? -1.842 -4.543 9.084 1.00 95.88 78 THR A C 1
ATOM 639 O O . THR A 1 78 ? -2.395 -4.627 7.988 1.00 95.88 78 THR A O 1
ATOM 642 N N . LEU A 1 79 ? -0.509 -4.603 9.197 1.00 94.19 79 LEU A N 1
ATOM 643 C CA . LEU A 1 79 ? 0.343 -4.869 8.030 1.00 94.19 79 LEU A CA 1
ATOM 644 C C . LEU A 1 79 ? -0.099 -6.119 7.267 1.00 94.19 79 LEU A C 1
ATOM 646 O O . LEU A 1 79 ? -0.131 -6.106 6.043 1.00 94.19 79 LEU A O 1
ATOM 650 N N . LYS A 1 80 ? -0.471 -7.181 7.992 1.00 93.44 80 LYS A N 1
ATOM 651 C CA . LYS A 1 80 ? -0.823 -8.481 7.410 1.00 93.44 80 LYS A CA 1
ATOM 652 C C . LYS A 1 80 ? -2.001 -8.393 6.444 1.00 93.44 80 LYS A C 1
ATOM 654 O O . LYS A 1 80 ? -2.032 -9.157 5.490 1.00 93.44 80 LYS A O 1
ATOM 659 N N . ASP A 1 81 ? -2.918 -7.445 6.647 1.00 94.62 81 ASP A N 1
ATOM 660 C CA . ASP A 1 81 ? -4.058 -7.228 5.753 1.00 94.62 81 ASP A CA 1
ATOM 661 C C . ASP A 1 81 ? -3.641 -6.763 4.346 1.00 94.62 81 ASP A C 1
ATOM 663 O O . ASP A 1 81 ? -4.443 -6.852 3.419 1.00 94.62 81 ASP A O 1
ATOM 667 N N . PHE A 1 82 ? -2.410 -6.268 4.169 1.00 95.56 82 PHE A N 1
ATOM 668 C CA . PHE A 1 82 ? -1.906 -5.786 2.879 1.00 95.56 82 PHE A CA 1
ATOM 669 C C . PHE A 1 82 ? -1.042 -6.799 2.128 1.00 95.56 82 PHE A C 1
ATOM 671 O O . PHE A 1 82 ? -0.836 -6.635 0.926 1.00 95.56 82 PHE A O 1
ATOM 678 N N . TYR A 1 83 ? -0.540 -7.833 2.806 1.00 94.12 83 TYR A N 1
ATOM 679 C CA . TYR A 1 83 ? 0.323 -8.843 2.195 1.00 94.12 83 TYR A CA 1
ATOM 680 C C . TYR A 1 83 ? -0.483 -10.056 1.708 1.00 94.12 83 TYR A C 1
ATOM 682 O O . TYR A 1 83 ? -1.585 -10.321 2.194 1.00 94.12 83 TYR A O 1
ATOM 690 N N . PRO A 1 84 ? 0.051 -10.828 0.747 1.00 91.19 84 PRO A N 1
ATOM 691 C CA . PRO A 1 84 ? -0.561 -12.081 0.325 1.00 91.19 84 PRO A CA 1
ATOM 692 C C . PRO A 1 84 ? -0.677 -13.085 1.485 1.00 91.19 84 PRO A C 1
ATOM 694 O O . PRO A 1 84 ? 0.303 -13.383 2.163 1.00 91.19 84 PRO A O 1
ATOM 697 N N . ASN A 1 85 ? -1.861 -13.679 1.667 1.00 87.25 85 ASN A N 1
ATOM 698 C CA . ASN A 1 85 ? -2.086 -14.727 2.680 1.00 87.25 85 ASN A CA 1
ATOM 699 C C . ASN A 1 85 ? -1.374 -16.052 2.359 1.00 87.25 85 ASN A C 1
ATOM 701 O O . ASN A 1 85 ? -1.174 -16.889 3.237 1.00 87.25 85 ASN A O 1
ATOM 705 N N . LYS A 1 86 ? -1.053 -16.274 1.084 1.00 86.38 86 LYS A N 1
ATOM 706 C CA . LYS A 1 86 ? -0.303 -17.432 0.596 1.00 86.38 86 LYS A CA 1
ATOM 707 C C . LYS A 1 86 ? 1.008 -16.932 0.020 1.00 86.38 86 LYS A C 1
ATOM 709 O O . LYS A 1 86 ? 1.033 -15.837 -0.537 1.00 86.38 86 LYS A O 1
ATOM 714 N N . SER A 1 87 ? 2.056 -17.746 0.111 1.00 82.62 87 SER A N 1
ATOM 715 C CA . SER A 1 87 ? 3.329 -17.461 -0.546 1.00 82.62 87 SER A CA 1
ATOM 716 C C . SER A 1 87 ? 3.084 -17.147 -2.018 1.00 82.62 87 SER A C 1
ATOM 718 O O . SER A 1 87 ? 2.625 -17.998 -2.780 1.00 82.62 87 SER A O 1
ATOM 720 N N . LEU A 1 88 ? 3.342 -15.898 -2.383 1.00 84.75 88 LEU A N 1
ATOM 721 C CA . LEU A 1 88 ? 3.353 -15.448 -3.760 1.00 84.75 88 LEU A CA 1
ATOM 722 C C . LEU A 1 88 ? 4.774 -15.649 -4.280 1.00 84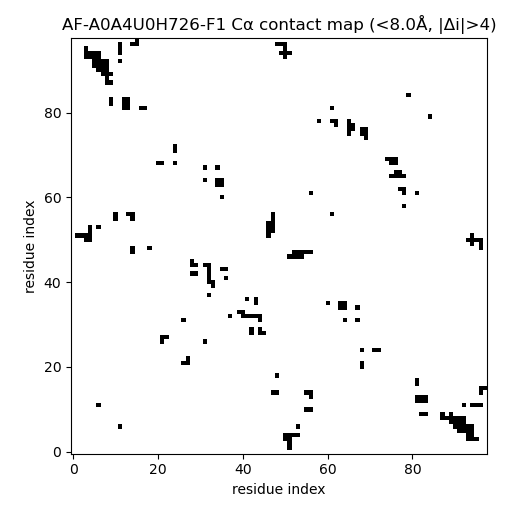.75 88 LEU A C 1
ATOM 724 O O . LEU A 1 88 ? 5.732 -15.307 -3.587 1.00 84.75 88 LEU A O 1
ATOM 728 N N . THR A 1 89 ? 4.915 -16.196 -5.483 1.00 89.88 89 THR A N 1
ATOM 729 C CA . THR A 1 89 ? 6.216 -16.211 -6.150 1.00 89.88 89 THR A CA 1
ATOM 730 C C . THR A 1 89 ? 6.622 -14.770 -6.439 1.00 89.88 89 THR A C 1
ATOM 732 O O . THR A 1 89 ? 5.886 -14.030 -7.097 1.00 89.88 89 THR A O 1
ATOM 735 N N . GLU A 1 90 ? 7.771 -14.360 -5.909 1.00 90.50 90 GLU A N 1
ATOM 736 C CA . GLU A 1 90 ? 8.310 -13.031 -6.162 1.00 90.50 90 GLU A CA 1
ATOM 737 C C . GLU A 1 90 ? 8.907 -12.967 -7.570 1.00 90.50 90 GLU A C 1
ATOM 739 O O . GLU A 1 90 ? 9.832 -13.703 -7.913 1.00 90.50 90 GLU A O 1
ATOM 744 N N . GLU A 1 91 ? 8.360 -12.078 -8.392 1.00 94.94 91 GLU A N 1
ATOM 745 C CA . GLU A 1 91 ? 8.812 -11.831 -9.757 1.00 94.94 91 GLU A CA 1
ATOM 746 C C . GLU A 1 91 ? 8.570 -10.371 -10.151 1.00 94.94 91 GLU A C 1
ATOM 748 O O . GLU A 1 91 ? 7.724 -9.686 -9.578 1.00 94.94 91 GLU A O 1
ATOM 753 N N . PHE A 1 92 ? 9.313 -9.880 -11.144 1.00 94.75 92 PHE A N 1
ATOM 754 C CA . PHE A 1 92 ? 9.128 -8.527 -11.662 1.00 94.75 92 PHE A CA 1
ATOM 755 C C . PHE A 1 92 ? 8.016 -8.492 -12.714 1.00 94.75 92 PHE A C 1
ATOM 757 O O . PHE A 1 92 ? 8.211 -8.910 -13.859 1.00 94.75 92 PHE A O 1
ATOM 764 N N . VAL A 1 93 ? 6.874 -7.921 -12.341 1.00 94.62 93 VAL A N 1
ATOM 765 C CA . VAL A 1 93 ? 5.665 -7.806 -13.169 1.00 94.62 93 VAL A CA 1
ATOM 766 C C . VAL A 1 93 ? 5.405 -6.362 -13.570 1.00 94.62 93 VAL A C 1
ATOM 768 O O . VAL A 1 93 ? 5.852 -5.425 -12.910 1.00 94.62 93 VAL A O 1
ATOM 771 N N . GLU A 1 94 ? 4.665 -6.160 -14.658 1.00 95.44 94 GLU A N 1
ATOM 772 C CA . GLU A 1 94 ? 4.209 -4.822 -15.033 1.00 95.44 94 GLU A CA 1
ATOM 773 C C . GLU A 1 94 ? 3.294 -4.244 -13.951 1.00 95.44 94 GLU A C 1
ATOM 775 O O . GLU A 1 94 ? 2.368 -4.905 -13.483 1.00 95.44 94 GLU A O 1
ATOM 780 N N . LYS A 1 95 ? 3.528 -2.984 -13.574 1.00 93.56 95 LYS A N 1
ATOM 781 C CA . LYS A 1 95 ? 2.744 -2.270 -12.561 1.00 93.56 95 LYS A CA 1
ATOM 782 C C . LYS A 1 95 ? 1.356 -1.906 -13.097 1.00 93.56 95 LYS A C 1
ATOM 784 O O . LYS A 1 95 ? 1.076 -0.749 -13.410 1.00 93.56 95 LYS A O 1
ATOM 789 N N . ILE A 1 96 ? 0.481 -2.896 -13.227 1.00 90.69 96 ILE A N 1
ATOM 790 C CA . ILE A 1 96 ? -0.902 -2.725 -13.677 1.00 90.69 96 ILE A CA 1
ATOM 791 C C . ILE A 1 96 ? -1.796 -2.638 -12.447 1.00 90.69 96 ILE A C 1
ATOM 793 O O . ILE A 1 96 ? -2.112 -3.637 -11.805 1.00 90.69 96 ILE A O 1
ATOM 797 N N . ILE A 1 97 ? -2.177 -1.410 -12.113 1.00 85.75 97 ILE A N 1
ATOM 798 C CA . ILE A 1 97 ? -3.025 -1.136 -10.958 1.00 85.75 97 ILE A CA 1
ATOM 799 C C . ILE A 1 97 ? -4.482 -1.327 -11.356 1.00 85.75 97 ILE A C 1
ATOM 801 O O . ILE A 1 97 ? -4.939 -0.696 -12.316 1.00 85.75 97 ILE A O 1
ATOM 805 N N . ILE A 1 98 ? -5.176 -2.183 -10.611 1.00 80.56 98 ILE A N 1
ATOM 806 C CA . ILE A 1 98 ? -6.563 -2.596 -10.861 1.00 80.56 98 ILE A CA 1
ATOM 807 C C . ILE A 1 98 ? -7.516 -1.772 -9.980 1.00 80.56 98 ILE A C 1
ATOM 809 O O . ILE A 1 98 ? -7.140 -1.375 -8.850 1.00 80.56 98 ILE A O 1
#

Organism: NCBI:txid1874115

Mean predicted aligned error: 3.93 Å